Protein AF-A0A829PC65-F1 (afdb_monomer_lite)

Structure (mmCIF, N/CA/C/O backbone):
data_AF-A0A829PC65-F1
#
_entry.id   AF-A0A829PC65-F1
#
loop_
_atom_site.group_PDB
_atom_site.id
_atom_site.type_symbol
_atom_site.label_atom_id
_atom_site.label_alt_id
_atom_site.label_comp_id
_atom_site.label_asym_id
_atom_site.label_entity_id
_atom_site.label_seq_id
_atom_site.pdbx_PDB_ins_code
_atom_site.Cartn_x
_atom_site.Cartn_y
_atom_site.Cartn_z
_atom_site.occupancy
_atom_site.B_iso_or_equiv
_atom_site.auth_seq_id
_atom_site.auth_comp_id
_atom_site.auth_asym_id
_atom_site.auth_atom_id
_atom_site.pdbx_PDB_model_num
ATOM 1 N N . MET A 1 1 ? -13.690 14.185 -24.456 1.00 59.66 1 MET A N 1
ATOM 2 C CA . MET A 1 1 ? -12.247 13.880 -24.453 1.00 59.66 1 MET A CA 1
ATOM 3 C C . MET A 1 1 ? -11.772 14.128 -23.029 1.00 59.66 1 MET A C 1
ATOM 5 O O . MET A 1 1 ? -11.923 15.269 -22.611 1.00 59.66 1 MET A O 1
ATOM 9 N N . PRO A 1 2 ? -11.365 13.111 -22.249 1.00 62.09 2 PRO A N 1
ATOM 10 C CA . PRO A 1 2 ? -10.811 13.352 -20.916 1.00 62.09 2 PRO A CA 1
ATOM 11 C C . PRO A 1 2 ? -9.545 14.210 -21.032 1.00 62.09 2 PRO A C 1
ATOM 13 O O . PRO A 1 2 ? -8.813 14.105 -22.021 1.00 62.09 2 PRO A O 1
ATOM 16 N N . ASP A 1 3 ? -9.346 15.111 -20.077 1.00 67.06 3 ASP A N 1
ATOM 17 C CA . ASP A 1 3 ? -8.244 16.060 -20.081 1.00 67.06 3 ASP A CA 1
ATOM 18 C C . ASP A 1 3 ? -6.919 15.366 -19.714 1.00 67.06 3 ASP A C 1
ATOM 20 O O . ASP A 1 3 ? -6.869 14.551 -18.794 1.00 67.06 3 ASP A O 1
ATOM 24 N N . PRO A 1 4 ? -5.814 15.668 -20.420 1.00 62.31 4 PRO A N 1
ATOM 25 C CA . PRO A 1 4 ? -4.519 15.022 -20.189 1.00 62.31 4 PRO A CA 1
ATOM 26 C C . PRO A 1 4 ? -3.870 15.382 -18.839 1.00 62.31 4 PRO A C 1
ATOM 28 O O . PRO A 1 4 ? -2.778 14.897 -18.546 1.00 62.31 4 PRO A O 1
ATOM 31 N N . PHE A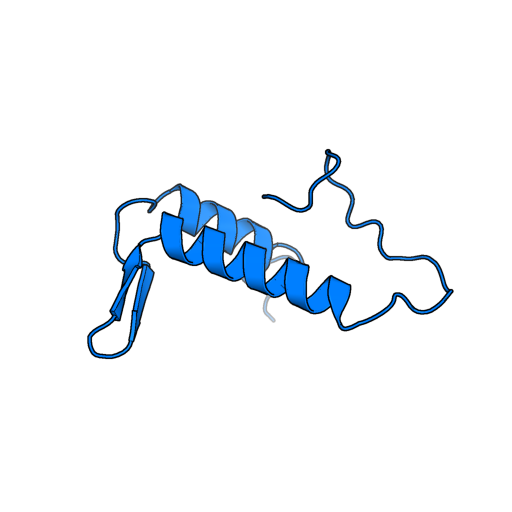 1 5 ? -4.518 16.229 -18.031 1.00 60.38 5 PHE A N 1
ATOM 32 C CA . PHE A 1 5 ? -4.031 16.704 -16.738 1.00 60.38 5 PHE A CA 1
ATOM 33 C C . PHE A 1 5 ? -4.933 16.308 -15.569 1.00 60.38 5 PHE A C 1
ATOM 35 O O . PHE A 1 5 ? -4.694 16.782 -14.455 1.00 60.38 5 PHE A O 1
ATOM 42 N N . ASP A 1 6 ? -5.912 15.424 -15.785 1.00 64.81 6 ASP A N 1
ATOM 43 C CA . ASP A 1 6 ? -6.715 14.901 -14.693 1.00 64.81 6 ASP A CA 1
ATOM 44 C C . ASP A 1 6 ? -5.762 14.182 -13.720 1.00 64.81 6 ASP A C 1
ATOM 46 O O . ASP A 1 6 ? -5.042 13.258 -14.117 1.00 64.81 6 ASP A O 1
ATOM 50 N N . PRO A 1 7 ? -5.680 14.613 -12.452 1.00 58.22 7 PRO A N 1
ATOM 51 C CA . PRO A 1 7 ? -4.677 14.112 -11.520 1.00 58.22 7 PRO A CA 1
ATOM 52 C C . PRO A 1 7 ? -4.870 12.632 -11.156 1.00 58.22 7 PRO A C 1
ATOM 54 O O . PRO A 1 7 ? -3.950 12.037 -10.593 1.00 58.22 7 PRO A O 1
ATOM 57 N N . LEU A 1 8 ? -6.026 12.032 -11.474 1.00 60.94 8 LEU A N 1
ATOM 58 C CA . LEU A 1 8 ? -6.278 10.596 -11.332 1.00 60.94 8 LEU A CA 1
ATOM 59 C C . LEU A 1 8 ? -5.837 9.812 -12.581 1.00 60.94 8 LEU A C 1
ATOM 61 O O . LEU A 1 8 ? -5.460 8.647 -12.453 1.00 60.94 8 LEU A O 1
ATOM 65 N N . HIS A 1 9 ?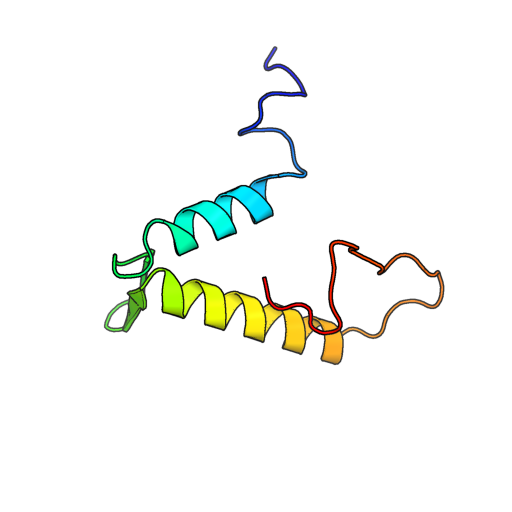 -5.831 10.436 -13.764 1.00 58.88 9 HIS A N 1
ATOM 66 C CA . HIS A 1 9 ? -5.472 9.805 -15.042 1.00 58.88 9 HIS A CA 1
ATOM 67 C C . HIS A 1 9 ? -4.086 10.211 -15.602 1.00 58.88 9 HIS A C 1
ATOM 69 O O . HIS A 1 9 ? -3.610 9.602 -16.562 1.00 58.88 9 HIS A O 1
ATOM 75 N N . GLY A 1 10 ? -3.404 11.187 -14.991 1.00 54.56 10 GLY A N 1
ATOM 76 C CA . GLY A 1 10 ? -2.057 11.643 -15.344 1.00 54.56 10 GLY A CA 1
ATOM 77 C C . GLY A 1 10 ? -0.952 10.743 -14.776 1.00 54.56 10 GLY A C 1
ATOM 78 O O . GLY A 1 10 ? -0.689 10.724 -13.573 1.00 54.56 10 GLY A O 1
ATOM 79 N N . SER A 1 11 ? -0.264 10.033 -15.667 1.00 54.34 11 SER A N 1
ATOM 80 C CA . SER A 1 11 ? 0.668 8.911 -15.447 1.00 54.34 11 SER A CA 1
ATOM 81 C C . SER A 1 11 ? 1.915 9.143 -14.569 1.00 54.34 11 SER A C 1
ATOM 83 O O . SER A 1 11 ? 2.769 8.262 -14.496 1.00 54.34 11 SER A O 1
ATOM 85 N N . ILE A 1 12 ? 2.050 10.275 -13.874 1.00 58.25 12 ILE A N 1
ATOM 86 C CA . ILE A 1 12 ? 3.251 10.616 -13.089 1.00 58.25 12 ILE A CA 1
ATOM 87 C C . ILE A 1 12 ? 3.014 10.689 -11.575 1.00 58.25 12 ILE A C 1
ATOM 89 O O . ILE A 1 12 ? 3.957 10.494 -10.812 1.00 58.25 12 ILE A O 1
ATOM 93 N N . ASN A 1 13 ? 1.772 10.871 -11.112 1.00 63.88 13 ASN A N 1
ATOM 94 C CA . ASN A 1 13 ? 1.494 11.027 -9.677 1.00 63.88 13 ASN A CA 1
ATOM 95 C C . ASN A 1 13 ? 0.850 9.806 -9.008 1.00 63.88 13 ASN A C 1
ATOM 97 O O . ASN A 1 13 ? 0.719 9.800 -7.785 1.00 63.88 13 ASN A O 1
ATOM 101 N N . SER A 1 14 ? 0.500 8.749 -9.749 1.00 71.56 14 SER A N 1
ATOM 102 C CA . SER A 1 14 ? -0.172 7.566 -9.184 1.00 71.56 14 SER A CA 1
ATOM 103 C C . SER A 1 14 ? 0.627 6.906 -8.053 1.00 71.56 14 SER A C 1
ATOM 105 O O . SER A 1 14 ? 0.044 6.500 -7.051 1.00 71.56 14 SER A O 1
ATOM 107 N N . GLY A 1 15 ? 1.962 6.868 -8.155 1.00 79.88 15 GLY A N 1
ATOM 108 C CA . GLY A 1 15 ? 2.823 6.352 -7.084 1.00 79.88 15 GLY A CA 1
ATOM 109 C C . GLY A 1 15 ? 2.785 7.216 -5.818 1.00 79.88 15 GLY A C 1
ATOM 110 O O 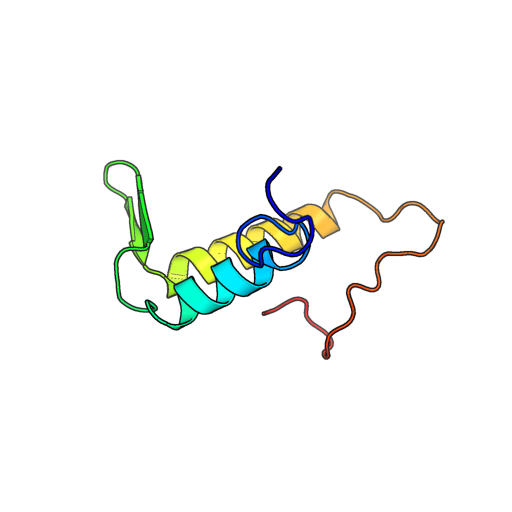. GLY A 1 15 ? 2.632 6.697 -4.715 1.00 79.88 15 GLY A O 1
ATOM 111 N N . HIS A 1 16 ? 2.834 8.543 -5.965 1.00 79.19 16 HIS A N 1
ATOM 112 C CA . HIS A 1 16 ? 2.729 9.466 -4.832 1.00 79.19 16 HIS A CA 1
ATOM 113 C C . HIS A 1 16 ? 1.344 9.401 -4.168 1.00 79.19 16 HIS A C 1
ATOM 115 O O . HIS A 1 16 ? 1.235 9.453 -2.941 1.00 79.19 16 HIS A O 1
ATOM 121 N N . LEU A 1 17 ? 0.282 9.237 -4.963 1.00 86.56 17 LEU A N 1
ATOM 122 C CA . LEU A 1 17 ? -1.077 9.024 -4.464 1.00 86.56 17 LEU A CA 1
ATOM 123 C C . LEU A 1 17 ? -1.197 7.707 -3.694 1.00 86.56 17 LEU A C 1
ATOM 125 O O . LEU A 1 17 ? -1.757 7.703 -2.600 1.00 86.56 17 LEU A O 1
ATOM 129 N N . LEU A 1 18 ? -0.623 6.619 -4.216 1.00 87.69 18 LEU A N 1
ATOM 130 C CA . LEU A 1 18 ? -0.598 5.325 -3.539 1.00 87.69 18 LEU A CA 1
ATOM 131 C C . LEU A 1 18 ? 0.104 5.429 -2.180 1.00 87.69 18 LEU A C 1
ATOM 133 O O . LEU A 1 18 ? -0.469 5.047 -1.162 1.00 87.69 18 LEU A O 1
ATOM 137 N N . VAL A 1 19 ? 1.301 6.020 -2.137 1.00 85.69 19 VAL A N 1
ATOM 138 C CA . VAL A 1 19 ? 2.044 6.225 -0.882 1.00 85.69 19 VAL A CA 1
ATOM 139 C C . VAL A 1 19 ? 1.246 7.090 0.096 1.00 85.69 19 VAL A C 1
ATOM 141 O O . VAL A 1 19 ? 1.152 6.766 1.280 1.00 85.69 19 VAL A O 1
ATOM 144 N N . SER A 1 20 ? 0.628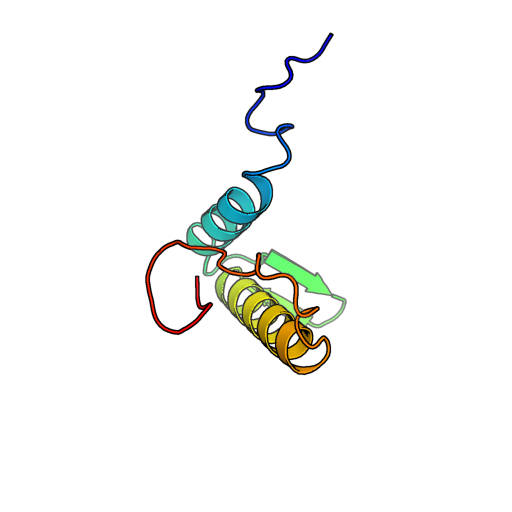 8.168 -0.386 1.00 87.56 20 SER A N 1
ATOM 145 C CA . SER A 1 20 ? -0.197 9.054 0.444 1.00 87.56 20 SER A CA 1
ATOM 146 C C . SER A 1 20 ? -1.410 8.324 1.029 1.00 87.56 20 SER A C 1
ATOM 148 O O . SER A 1 20 ? -1.739 8.502 2.204 1.00 87.56 20 SER A O 1
ATOM 150 N N . ALA A 1 21 ? -2.055 7.467 0.235 1.00 90.56 21 ALA A N 1
ATOM 151 C CA . ALA A 1 21 ? -3.190 6.662 0.663 1.00 90.56 21 ALA A CA 1
ATOM 152 C C . ALA A 1 21 ? -2.790 5.611 1.710 1.00 90.56 21 ALA A C 1
ATOM 154 O O . ALA A 1 21 ? -3.495 5.467 2.711 1.00 90.56 21 ALA A O 1
ATOM 155 N N . LEU A 1 22 ? -1.649 4.935 1.527 1.00 92.44 22 LEU A N 1
ATOM 156 C CA . LEU A 1 22 ? -1.115 3.961 2.486 1.00 92.44 22 LEU A CA 1
ATOM 157 C C . LEU A 1 22 ? -0.720 4.623 3.813 1.00 92.44 22 LEU A C 1
ATOM 159 O O . LEU A 1 22 ? -1.054 4.109 4.877 1.00 92.44 22 LEU A O 1
ATOM 163 N N . LYS A 1 23 ? -0.089 5.805 3.768 1.00 89.00 23 LYS A N 1
ATOM 164 C CA . LYS A 1 23 ? 0.258 6.581 4.973 1.00 89.00 23 LYS A CA 1
ATOM 165 C C . LYS A 1 23 ? -0.980 7.040 5.740 1.00 89.00 23 LYS A C 1
ATOM 167 O O . LYS A 1 23 ? -1.007 6.948 6.964 1.00 89.00 23 LYS A O 1
ATOM 172 N N . ARG A 1 24 ? -2.010 7.515 5.033 1.00 92.56 24 ARG A N 1
ATOM 173 C CA . ARG A 1 24 ? -3.274 7.953 5.645 1.00 92.56 24 ARG A CA 1
ATOM 174 C C . ARG A 1 24 ? -4.047 6.798 6.288 1.00 92.56 24 ARG A C 1
ATOM 176 O O . ARG A 1 24 ? -4.737 7.018 7.275 1.00 92.56 24 ARG A O 1
ATOM 183 N N . ASN A 1 25 ? -3.920 5.589 5.744 1.00 93.75 25 ASN A N 1
ATOM 184 C CA . ASN A 1 25 ? -4.621 4.385 6.192 1.00 93.75 25 ASN A CA 1
ATOM 185 C C . ASN A 1 25 ? -3.656 3.366 6.817 1.00 93.75 25 ASN A C 1
ATOM 187 O O . ASN A 1 25 ? -3.776 2.167 6.577 1.00 93.75 25 ASN A O 1
ATOM 191 N N . ARG A 1 26 ? -2.685 3.848 7.604 1.00 93.62 26 ARG A N 1
ATOM 192 C CA . ARG A 1 26 ? -1.574 3.043 8.136 1.00 93.62 26 ARG A CA 1
ATOM 193 C C . ARG A 1 26 ? -2.033 1.747 8.809 1.00 93.62 26 ARG A C 1
ATOM 195 O O . ARG A 1 26 ? -1.465 0.694 8.535 1.00 93.62 26 ARG A O 1
ATOM 202 N N . ASP A 1 27 ? -3.047 1.839 9.661 1.00 96.06 27 ASP A N 1
ATOM 203 C CA . ASP A 1 27 ? -3.529 0.724 10.485 1.00 96.06 27 ASP A CA 1
ATOM 204 C C . ASP A 1 27 ? -4.742 0.007 9.872 1.00 96.06 27 ASP A C 1
ATOM 206 O O . ASP A 1 27 ? -5.189 -1.015 10.389 1.00 96.06 27 ASP A O 1
ATOM 210 N N . ALA A 1 28 ? -5.278 0.520 8.760 1.00 95.44 28 ALA A N 1
ATOM 211 C CA . ALA A 1 28 ? -6.388 -0.116 8.066 1.00 95.44 28 ALA A CA 1
ATOM 212 C C . ALA A 1 28 ? -5.878 -1.228 7.129 1.00 95.44 28 ALA A C 1
ATOM 214 O O . ALA A 1 28 ? -4.762 -1.125 6.602 1.00 95.44 28 ALA A O 1
ATOM 215 N N . PRO A 1 29 ? -6.685 -2.275 6.876 1.00 95.12 29 PRO A N 1
ATOM 216 C CA . PRO A 1 29 ? -6.360 -3.293 5.884 1.00 95.12 29 PRO A CA 1
ATOM 217 C C . PRO A 1 29 ? -6.186 -2.662 4.498 1.00 95.12 29 PRO A C 1
ATOM 219 O O . PRO A 1 29 ? -7.098 -2.006 3.995 1.00 95.12 29 PRO A O 1
ATOM 222 N N . ALA A 1 30 ? -5.023 -2.869 3.884 1.00 94.00 30 ALA A N 1
ATOM 223 C CA . ALA A 1 30 ? -4.727 -2.399 2.533 1.00 94.00 30 ALA A CA 1
ATOM 224 C C . ALA A 1 30 ? -4.796 -3.533 1.505 1.00 94.00 30 ALA A C 1
ATOM 226 O O . ALA A 1 30 ? -5.183 -3.301 0.361 1.00 94.00 30 ALA A O 1
ATOM 227 N N . LEU A 1 31 ? -4.439 -4.756 1.909 1.00 93.88 31 LEU A N 1
ATOM 228 C CA . LEU A 1 31 ? -4.452 -5.927 1.041 1.00 93.88 31 LEU A CA 1
ATOM 229 C C . LEU A 1 31 ? -4.775 -7.193 1.842 1.00 93.88 31 LEU A C 1
ATOM 231 O O . LEU A 1 31 ? -4.193 -7.424 2.898 1.00 93.88 31 LEU A O 1
ATOM 235 N N . VAL A 1 32 ? -5.678 -8.022 1.318 1.00 94.94 32 VAL A N 1
ATOM 236 C CA . VAL A 1 32 ? -6.040 -9.326 1.893 1.00 94.94 32 VAL A CA 1
ATOM 237 C C . VAL A 1 32 ? -5.786 -10.404 0.842 1.00 94.94 32 VAL A C 1
ATOM 239 O O . VAL A 1 32 ? -6.411 -10.393 -0.218 1.00 94.94 32 VAL A O 1
ATOM 242 N N . LEU A 1 33 ? -4.860 -11.320 1.124 1.00 93.81 33 LEU A N 1
ATOM 243 C CA . LEU A 1 33 ? -4.525 -12.489 0.310 1.00 93.81 33 LEU A CA 1
ATOM 244 C C . LEU A 1 33 ? -4.809 -13.751 1.120 1.00 93.81 33 LEU A C 1
ATOM 246 O O . LEU A 1 33 ? -3.966 -14.193 1.895 1.00 93.81 33 LEU A O 1
ATOM 250 N N . GLY A 1 34 ? -5.989 -14.339 0.928 1.00 95.12 34 GLY A N 1
ATOM 251 C CA . GLY A 1 34 ? -6.380 -15.542 1.662 1.00 95.12 34 GLY A CA 1
ATOM 252 C C . GLY A 1 34 ? -6.371 -15.300 3.173 1.00 95.12 34 GLY A C 1
ATOM 253 O O . GLY A 1 34 ? -7.204 -14.555 3.682 1.00 95.12 34 GLY A O 1
ATOM 254 N N . ASP A 1 35 ? -5.427 -15.928 3.869 1.00 95.19 35 ASP A N 1
ATOM 255 C CA . ASP A 1 35 ? -5.195 -15.822 5.312 1.00 95.19 35 ASP A CA 1
ATOM 256 C C . ASP A 1 35 ? -4.276 -14.656 5.717 1.00 95.19 35 ASP A C 1
ATOM 258 O O . ASP A 1 35 ? -4.221 -14.286 6.891 1.00 95.19 35 ASP A O 1
ATOM 262 N N . VAL A 1 36 ? -3.584 -14.033 4.762 1.00 95.31 36 VAL A N 1
ATOM 263 C CA . VAL A 1 36 ? -2.666 -12.922 5.022 1.00 95.31 36 VAL A CA 1
ATOM 264 C C . VAL A 1 36 ? -3.379 -11.593 4.814 1.00 95.31 36 VAL A C 1
ATOM 266 O O . VAL A 1 36 ? -3.895 -11.304 3.738 1.00 95.31 36 VAL A O 1
ATOM 269 N N . THR A 1 37 ? -3.363 -10.738 5.834 1.00 96.31 37 THR A N 1
ATOM 270 C CA . THR A 1 37 ? -3.805 -9.342 5.722 1.00 96.31 37 THR A CA 1
ATOM 271 C C . THR A 1 37 ? -2.632 -8.416 5.988 1.00 96.31 37 THR A C 1
ATOM 273 O O . THR A 1 37 ? -2.007 -8.500 7.043 1.00 96.31 37 THR A O 1
ATOM 276 N N . LEU A 1 38 ? -2.353 -7.523 5.041 1.00 95.94 38 LEU A N 1
ATOM 277 C CA . LEU A 1 38 ? -1.365 -6.462 5.183 1.00 95.94 38 LEU A CA 1
ATOM 278 C C . LEU A 1 38 ? -2.076 -5.136 5.446 1.00 95.94 38 LEU A C 1
ATOM 280 O O . LEU A 1 38 ? -2.985 -4.735 4.709 1.00 95.94 38 LEU A O 1
ATOM 284 N N . THR A 1 39 ? -1.644 -4.438 6.491 1.00 97.12 39 THR A N 1
ATOM 285 C CA . THR A 1 39 ? -2.067 -3.060 6.752 1.00 97.12 39 THR A CA 1
ATOM 286 C C . THR A 1 39 ? -1.417 -2.089 5.767 1.00 97.12 39 THR A C 1
ATOM 288 O O . THR A 1 39 ? -0.449 -2.430 5.081 1.00 97.12 39 THR A O 1
ATOM 291 N N . GLY A 1 40 ? -1.912 -0.849 5.714 1.00 94.19 40 GLY A N 1
ATOM 292 C CA . GLY A 1 40 ? -1.305 0.209 4.904 1.00 94.19 40 GLY A CA 1
ATOM 293 C C . GLY A 1 40 ? 0.191 0.397 5.175 1.00 94.19 40 GLY A C 1
ATOM 294 O O . GLY A 1 40 ? 0.969 0.562 4.236 1.00 94.19 40 GLY A O 1
ATOM 295 N N . ALA A 1 41 ? 0.611 0.295 6.441 1.00 93.25 41 ALA A N 1
ATOM 296 C CA . ALA A 1 41 ? 2.024 0.365 6.818 1.00 93.25 41 ALA A CA 1
ATOM 297 C C . ALA A 1 41 ? 2.833 -0.811 6.251 1.00 93.25 41 ALA A C 1
ATOM 299 O O . ALA A 1 41 ? 3.866 -0.605 5.620 1.00 93.25 41 ALA A O 1
ATOM 300 N N . GLN A 1 42 ? 2.344 -2.037 6.447 1.00 95.44 42 GLN A N 1
ATOM 301 C CA . GLN A 1 42 ? 3.048 -3.246 6.018 1.00 95.44 42 GLN A CA 1
ATOM 302 C C . GLN A 1 42 ? 3.159 -3.315 4.495 1.00 95.44 42 GLN A C 1
ATOM 304 O O . GLN A 1 42 ? 4.213 -3.649 3.965 1.00 95.44 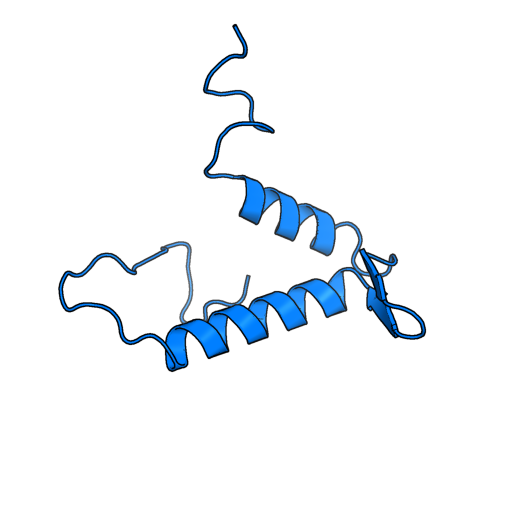42 GLN A O 1
ATOM 309 N N . MET A 1 43 ? 2.097 -2.937 3.781 1.00 95.44 43 MET A N 1
ATOM 310 C CA . MET A 1 43 ? 2.114 -2.886 2.322 1.00 95.44 43 MET A CA 1
ATOM 311 C C . MET A 1 43 ? 3.146 -1.876 1.797 1.00 95.44 43 MET A C 1
ATOM 313 O O . MET A 1 43 ? 3.850 -2.166 0.833 1.00 95.44 43 MET A O 1
ATOM 317 N N . ALA A 1 44 ? 3.276 -0.706 2.433 1.00 91.62 44 ALA A N 1
ATOM 318 C CA . ALA A 1 44 ? 4.284 0.288 2.054 1.00 91.62 44 ALA A CA 1
ATOM 319 C C . ALA A 1 44 ? 5.720 -0.232 2.257 1.00 91.62 44 ALA A C 1
ATOM 321 O O . ALA A 1 44 ? 6.585 -0.014 1.401 1.00 91.62 44 ALA A O 1
ATOM 322 N N . ASP A 1 45 ? 5.960 -0.961 3.348 1.00 92.06 45 ASP A N 1
ATOM 323 C CA . ASP A 1 45 ? 7.254 -1.588 3.620 1.00 92.06 45 ASP A CA 1
ATOM 324 C C . ASP A 1 45 ? 7.584 -2.676 2.586 1.00 92.06 45 ASP A C 1
ATOM 326 O O . ASP A 1 45 ? 8.703 -2.715 2.072 1.00 92.06 45 ASP A O 1
ATOM 330 N N . GLU A 1 46 ? 6.621 -3.531 2.224 1.00 92.94 46 GLU A N 1
ATOM 331 C CA . GLU A 1 46 ? 6.820 -4.578 1.211 1.00 92.94 46 GLU A CA 1
ATOM 332 C C . GLU A 1 46 ? 7.066 -4.004 -0.191 1.00 92.94 46 GLU A C 1
ATOM 334 O O . GLU A 1 46 ? 7.977 -4.453 -0.888 1.00 92.94 46 GLU A O 1
ATOM 339 N N . ILE A 1 47 ? 6.333 -2.956 -0.589 1.00 90.69 47 ILE A N 1
ATOM 340 C CA . ILE A 1 47 ? 6.591 -2.242 -1.852 1.00 90.69 47 ILE A CA 1
ATOM 341 C C . ILE A 1 47 ? 8.016 -1.675 -1.861 1.00 90.69 47 ILE A C 1
ATOM 343 O O . ILE A 1 47 ? 8.733 -1.808 -2.854 1.00 90.69 47 ILE A O 1
ATOM 347 N N . SER A 1 48 ? 8.451 -1.079 -0.749 1.00 88.50 48 SER A N 1
ATOM 348 C CA . SER A 1 48 ? 9.800 -0.522 -0.623 1.00 88.50 48 SER A CA 1
ATOM 349 C C . SER A 1 48 ? 10.873 -1.605 -0.752 1.00 88.50 48 SER A C 1
ATOM 351 O O . SER A 1 48 ? 11.838 -1.429 -1.494 1.00 88.50 48 SER A O 1
ATOM 353 N N . LYS A 1 49 ? 10.691 -2.757 -0.094 1.00 90.19 49 LYS A N 1
ATOM 354 C CA . LYS A 1 49 ? 11.596 -3.912 -0.222 1.00 90.19 49 LYS A CA 1
ATOM 355 C C . LYS A 1 49 ? 11.661 -4.429 -1.657 1.00 90.19 49 LYS A C 1
ATOM 357 O O . LYS A 1 49 ? 12.755 -4.671 -2.160 1.00 90.19 49 LYS A O 1
ATOM 362 N N . TYR A 1 50 ? 10.513 -4.562 -2.322 1.00 89.94 50 TYR A N 1
ATOM 363 C CA . TYR A 1 50 ? 10.444 -5.028 -3.706 1.00 89.94 50 TYR A CA 1
ATOM 364 C C . TYR A 1 50 ? 11.217 -4.111 -4.661 1.00 89.94 50 TYR A C 1
ATOM 366 O O . TYR A 1 50 ? 12.000 -4.598 -5.472 1.00 89.94 50 TYR A O 1
ATOM 374 N N . ILE A 1 51 ? 11.058 -2.788 -4.535 1.00 86.25 51 ILE A N 1
ATOM 375 C CA . ILE A 1 51 ? 11.786 -1.815 -5.365 1.00 86.25 51 ILE A CA 1
ATOM 376 C C . ILE A 1 51 ? 13.296 -1.926 -5.138 1.00 86.25 51 ILE A C 1
ATOM 378 O O . ILE A 1 51 ? 14.060 -1.945 -6.100 1.00 86.25 51 ILE A O 1
ATOM 382 N N . GLN A 1 52 ? 13.728 -2.032 -3.880 1.00 85.12 52 GLN A N 1
ATOM 383 C CA . GLN A 1 52 ? 15.148 -2.163 -3.554 1.00 85.12 52 GLN A CA 1
ATOM 384 C C . GLN A 1 52 ? 15.742 -3.449 -4.146 1.00 85.12 52 GLN A C 1
ATOM 386 O O . GLN A 1 52 ? 16.777 -3.388 -4.805 1.00 85.12 52 GLN A O 1
ATOM 391 N N . ALA A 1 53 ? 15.048 -4.583 -4.013 1.00 87.62 53 ALA A N 1
ATOM 392 C CA . ALA A 1 53 ? 15.466 -5.843 -4.627 1.00 87.62 53 ALA A CA 1
ATOM 393 C C . ALA A 1 53 ? 15.496 -5.760 -6.164 1.00 87.62 53 ALA A C 1
ATOM 395 O O . ALA A 1 53 ? 16.387 -6.311 -6.806 1.00 87.62 53 ALA A O 1
ATOM 396 N N . PHE A 1 54 ? 14.549 -5.042 -6.772 1.00 84.44 54 PHE A N 1
ATOM 397 C CA . PHE A 1 54 ? 14.522 -4.834 -8.218 1.00 84.44 54 PHE A CA 1
ATOM 398 C C . PHE A 1 54 ? 15.740 -4.038 -8.710 1.00 84.44 54 PHE A C 1
ATOM 400 O O . PHE A 1 54 ? 16.334 -4.399 -9.722 1.00 84.44 54 PHE A O 1
ATOM 407 N N . ILE A 1 55 ? 16.146 -2.998 -7.975 1.00 80.94 55 ILE A N 1
ATOM 408 C CA . ILE A 1 55 ? 17.346 -2.201 -8.280 1.00 80.94 55 ILE A CA 1
ATOM 409 C C . ILE A 1 55 ? 18.619 -3.048 -8.155 1.00 80.94 55 ILE A C 1
ATOM 411 O O . ILE A 1 55 ? 19.533 -2.906 -8.961 1.00 80.94 55 ILE A O 1
ATOM 415 N N . GLU A 1 56 ? 18.687 -3.942 -7.170 1.00 82.25 56 GLU A N 1
ATOM 416 C CA . GLU A 1 56 ? 19.832 -4.845 -7.008 1.00 82.25 56 GLU A CA 1
ATOM 417 C C . GLU A 1 56 ? 19.944 -5.863 -8.154 1.00 82.25 56 GLU A C 1
ATOM 419 O O . GLU A 1 56 ? 21.050 -6.215 -8.566 1.00 82.25 56 GLU A O 1
ATOM 424 N N . LEU A 1 57 ? 18.809 -6.328 -8.683 1.00 82.25 57 LEU A N 1
ATOM 425 C CA . LEU A 1 57 ? 18.751 -7.330 -9.751 1.00 82.25 57 LEU A CA 1
ATOM 426 C C . LEU A 1 57 ? 18.923 -6.738 -11.155 1.00 82.25 57 LEU A C 1
ATOM 428 O O . LEU A 1 57 ? 19.379 -7.440 -12.060 1.00 82.25 57 LEU A O 1
ATOM 432 N N . VAL A 1 58 ? 18.549 -5.473 -11.356 1.00 70.38 58 VAL A N 1
ATOM 433 C CA . VAL A 1 58 ? 18.629 -4.789 -12.651 1.00 70.38 58 VAL A CA 1
ATOM 434 C C . VAL A 1 58 ? 19.708 -3.706 -12.583 1.00 70.38 58 VAL A C 1
ATOM 436 O O . VAL A 1 58 ? 19.428 -2.596 -12.129 1.00 70.38 58 VAL A O 1
ATOM 439 N N . PRO A 1 59 ? 20.944 -3.984 -13.042 1.00 61.09 59 PRO A N 1
ATOM 440 C CA . PRO A 1 59 ? 21.972 -2.957 -13.121 1.00 61.09 59 PRO A CA 1
ATOM 441 C C . PRO A 1 59 ? 21.538 -1.836 -14.076 1.00 61.0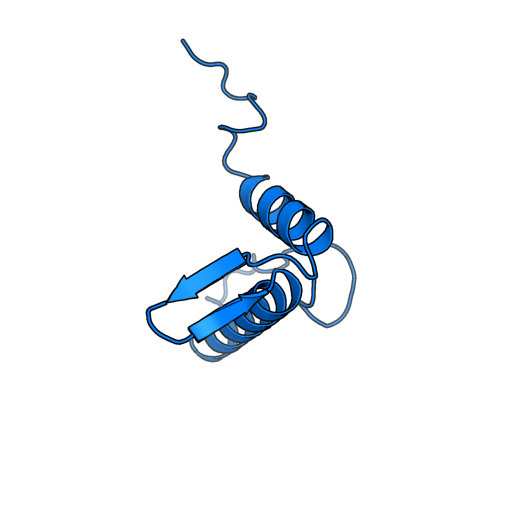9 59 PRO A C 1
ATOM 443 O O . PRO A 1 59 ? 21.019 -2.096 -15.164 1.00 61.09 59 PRO A O 1
ATOM 446 N N . ASP A 1 60 ? 21.759 -0.587 -13.660 1.00 60.53 60 ASP A N 1
ATOM 447 C CA . ASP A 1 60 ? 21.495 0.608 -14.470 1.00 60.53 60 ASP A CA 1
ATOM 448 C C . ASP A 1 60 ? 22.206 0.488 -15.835 1.00 60.53 60 ASP A C 1
ATOM 450 O O . ASP A 1 60 ? 23.414 0.215 -15.872 1.00 60.53 60 ASP A O 1
ATOM 454 N N . PRO A 1 61 ? 21.514 0.669 -16.979 1.00 55.56 61 PRO A N 1
ATOM 455 C CA . PRO A 1 61 ? 22.208 0.806 -18.251 1.00 55.56 61 PRO A CA 1
ATOM 456 C C . PRO A 1 61 ? 23.088 2.067 -18.189 1.00 55.56 61 PRO A C 1
ATOM 458 O O . PRO A 1 61 ? 22.637 3.081 -17.666 1.00 55.56 61 PRO A O 1
ATOM 461 N N . PRO A 1 62 ? 24.303 2.081 -18.776 1.00 51.44 62 PRO A N 1
ATOM 462 C CA . PRO A 1 62 ? 25.311 3.139 -18.583 1.00 51.44 62 PRO A CA 1
ATOM 463 C C . PRO A 1 62 ? 24.943 4.531 -19.152 1.00 51.44 62 PRO A C 1
ATOM 465 O O . PRO A 1 62 ? 25.802 5.389 -19.331 1.00 51.44 62 PRO A O 1
ATOM 468 N N . THR A 1 63 ? 23.667 4.792 -19.436 1.00 53.25 63 THR A N 1
ATOM 469 C CA . THR A 1 63 ? 23.114 6.079 -19.873 1.00 53.25 63 THR A CA 1
ATOM 470 C C . THR A 1 63 ? 22.163 6.673 -18.827 1.00 53.25 63 THR A C 1
ATOM 472 O O . THR A 1 63 ? 21.062 7.118 -19.132 1.00 53.25 63 THR A O 1
ATOM 475 N N . GLY A 1 64 ? 22.623 6.750 -17.577 1.00 46.41 64 GLY A N 1
ATOM 476 C CA . GLY A 1 64 ? 22.613 7.996 -16.802 1.00 46.41 64 GLY A CA 1
ATOM 477 C C . GLY A 1 64 ? 21.289 8.761 -16.682 1.00 46.41 64 GLY A C 1
ATOM 478 O O . GLY A 1 64 ? 21.296 9.990 -16.767 1.00 46.41 64 GLY A O 1
ATOM 479 N N . ARG A 1 65 ? 20.161 8.079 -16.448 1.00 46.00 65 ARG A N 1
ATOM 480 C CA . ARG A 1 65 ? 18.912 8.703 -15.964 1.00 46.00 65 ARG A CA 1
ATOM 481 C C . ARG A 1 65 ? 18.180 7.811 -14.957 1.00 46.00 65 ARG A C 1
ATOM 483 O O . ARG A 1 65 ? 17.007 7.505 -15.124 1.00 46.00 65 ARG A O 1
ATOM 490 N N . ALA A 1 66 ? 18.850 7.481 -13.859 1.00 49.03 66 ALA A N 1
ATOM 491 C CA . ALA A 1 66 ? 18.206 6.952 -12.657 1.00 49.03 66 ALA A CA 1
ATOM 492 C C . ALA A 1 66 ? 18.567 7.805 -11.431 1.00 49.03 66 ALA A C 1
ATOM 494 O O . ALA A 1 66 ? 19.065 7.331 -10.419 1.00 49.03 66 ALA A O 1
ATOM 495 N N . CYS A 1 67 ? 18.318 9.113 -11.519 1.00 43.69 67 CYS A N 1
ATOM 496 C CA . CYS A 1 67 ? 18.217 9.971 -10.343 1.00 43.69 67 CYS A CA 1
ATOM 497 C C . CYS A 1 67 ? 16.745 10.373 -10.210 1.00 43.69 67 CYS A C 1
ATOM 499 O O . CYS A 1 67 ? 16.356 11.480 -10.582 1.00 43.69 67 CYS A O 1
ATOM 501 N N . TRP A 1 68 ? 15.908 9.442 -9.737 1.00 44.47 68 TRP A N 1
ATOM 502 C CA . TRP A 1 68 ? 14.566 9.765 -9.243 1.00 44.47 68 TRP A CA 1
ATOM 503 C C . TRP A 1 68 ? 14.738 10.584 -7.961 1.00 44.47 68 TRP A C 1
ATOM 505 O O . TRP A 1 68 ? 14.817 10.073 -6.847 1.00 44.47 68 TRP A O 1
ATOM 515 N N . ARG A 1 69 ? 14.947 11.887 -8.149 1.00 36.03 69 ARG A N 1
ATOM 516 C CA . ARG A 1 69 ? 15.293 12.837 -7.102 1.00 36.03 69 ARG A CA 1
ATOM 517 C C . ARG A 1 69 ? 14.024 13.325 -6.412 1.00 36.03 69 ARG A C 1
ATOM 519 O O . ARG A 1 69 ? 13.287 14.126 -6.971 1.00 36.03 69 ARG A O 1
ATOM 526 N N . SER A 1 70 ? 13.872 12.938 -5.150 1.00 40.56 70 SER A N 1
ATOM 527 C CA . SER A 1 70 ? 13.363 13.816 -4.096 1.00 40.56 70 SER A CA 1
ATOM 528 C C . SER A 1 70 ? 13.927 13.363 -2.742 1.00 40.56 70 SER A C 1
ATOM 530 O O . SER A 1 70 ? 13.301 12.613 -2.007 1.00 40.56 70 SER A O 1
ATOM 532 N N . THR A 1 71 ? 15.142 13.850 -2.452 1.00 43.59 71 THR A N 1
ATOM 533 C CA . THR A 1 71 ? 15.792 13.986 -1.126 1.00 43.59 71 THR A CA 1
ATOM 534 C C . THR A 1 71 ? 16.066 12.731 -0.276 1.00 43.59 71 THR A C 1
ATOM 536 O O . THR A 1 71 ? 15.236 12.332 0.529 1.00 43.59 71 THR A O 1
ATOM 539 N N . GLY A 1 72 ? 17.313 12.233 -0.313 1.00 41.03 72 GLY A N 1
ATOM 540 C CA . GLY A 1 72 ? 17.925 11.452 0.782 1.00 41.03 72 GLY A CA 1
ATOM 541 C C . GLY A 1 72 ? 18.580 10.126 0.358 1.00 41.03 72 GLY A C 1
ATOM 542 O O . GLY A 1 72 ? 18.180 9.553 -0.649 1.00 41.03 72 GLY A O 1
ATOM 543 N N . PRO A 1 73 ? 19.594 9.616 1.093 1.00 40.88 73 PRO A N 1
ATOM 544 C CA . PRO A 1 73 ? 20.475 8.530 0.641 1.00 40.88 73 PRO A CA 1
ATOM 545 C C . PRO A 1 73 ? 19.856 7.125 0.732 1.00 40.88 73 PRO A C 1
ATOM 547 O O . PRO A 1 73 ? 20.578 6.132 0.700 1.00 40.88 73 PRO A O 1
ATOM 550 N N . LYS A 1 74 ? 18.533 7.012 0.844 1.00 45.81 74 LYS A N 1
ATOM 551 C CA . LYS A 1 74 ? 17.808 5.746 0.749 1.00 45.81 74 LYS A CA 1
ATOM 552 C C . LYS A 1 74 ? 16.498 6.014 0.029 1.00 45.81 74 LYS A C 1
ATOM 554 O O . LYS A 1 74 ? 15.801 6.959 0.383 1.00 45.81 74 LYS A O 1
ATOM 559 N N . CYS A 1 75 ? 16.168 5.178 -0.951 1.00 46.62 75 CYS A N 1
ATOM 560 C CA . CYS A 1 75 ? 14.865 5.153 -1.615 1.00 46.62 75 CYS A CA 1
ATOM 561 C C . CYS A 1 75 ? 13.784 4.605 -0.659 1.00 46.62 75 CYS A C 1
ATOM 563 O O . CYS A 1 75 ? 13.102 3.634 -0.961 1.00 46.62 75 CYS A O 1
ATOM 565 N N . CYS A 1 76 ? 13.680 5.195 0.529 1.00 39.59 76 CYS A N 1
ATOM 566 C CA . CYS A 1 76 ? 12.641 4.947 1.513 1.00 39.59 76 CYS A CA 1
ATOM 567 C C . CYS A 1 76 ? 11.701 6.152 1.449 1.00 39.59 76 CYS A C 1
ATOM 569 O O . CYS A 1 76 ? 12.076 7.242 1.882 1.00 39.59 76 CYS A O 1
ATOM 571 N N . TRP A 1 77 ? 10.531 5.965 0.842 1.00 44.69 77 TRP A N 1
ATOM 572 C CA . TRP A 1 77 ? 9.443 6.943 0.874 1.00 44.69 77 TRP A CA 1
ATOM 573 C C . TRP A 1 77 ? 8.687 6.881 2.198 1.00 44.69 77 TRP A C 1
ATOM 575 O O . TRP A 1 77 ? 8.532 5.775 2.752 1.00 44.69 77 TRP A O 1
#

Organism: NCBI:txid1335410

Radius of gyration: 15.52 Å; chains: 1; bounding box: 38×32×35 Å

Secondary structure (DSSP, 8-state):
---TT-TTT-TTSHHHHHHHHHHHTTTSEEEEETTEEEEHHHHHHHHHHHHHHHHHHSPPPSS------SSSSS---

Foldseek 3Di:
DDDCVPVVNPPPCVVVVLLVVLVVFVQPFPDDDPPDTDHSVRVLVVVLVVVVVVCVVDDDDPPDPPCPDDDDDGPRD

Sequence (77 aa):
MPDPFDPLHGSINSGHLLVSALKRNRDAPALVLGDVTLTGAQMADEISKYIQAFIELVPDPPTGRACWRSTGPKCCW

pLDDT: mean 74.25, std 19.88, range [36.03, 97.12]